Protein AF-A0A7S3LIR9-F1 (afdb_monomer_lite)

Foldseek 3Di:
DQVLQLVLVVQLCVQLVHDQPCVVQSSPDFFLLSNLVSQLVSLQVVLPDPDDDDDDDDDDPDDPSDSDVVSSVSSNVSSLVSVCVVVVHHSVPGDRGDTDD

pLDDT: mean 73.14, std 15.24, range [36.97, 88.06]

Secondary structure (DSSP, 8-state):
--HHHHHHHHHHHHHHT---S-HHHHHH--BHHHHHHHHHHHHHHHTS----------------SS--HHHHHHHHHHHHHHHHHHHS--GGG--TT-B--

InterPro domains:
  IPR009081 Phosphopantetheine binding ACP domain [PS50075] (1-43)
  IPR036736 ACP-like superfamily [G3DSA:1.10.1200.10] (1-46)
  IPR036736 ACP-like superfamily [G3DSA:1.10.1200.10] (61-101)

Organism: NCBI:txid215587

Sequence (101 aa):
DSIKRVEILSEVQSMLNVEAKDVDALSRTRTVGEVVEAMKNELRFSGSPAVATTVPAVASPTTSTAVSAELLAKAETVVLEVLASKTGYETDMIEEDMELE

Structure (mmCIF, N/CA/C/O backbone):
data_AF-A0A7S3LIR9-F1
#
_entry.id   AF-A0A7S3LIR9-F1
#
loop_
_atom_site.group_PDB
_atom_site.id
_atom_site.type_symbol
_atom_site.label_atom_id
_atom_site.label_alt_id
_atom_site.label_comp_id
_atom_site.label_asym_id
_atom_site.label_entity_id
_atom_site.label_seq_id
_atom_site.pdbx_PDB_ins_code
_atom_site.Cartn_x
_atom_site.Cartn_y
_atom_site.Cartn_z
_atom_site.occupancy
_atom_site.B_iso_or_equiv
_atom_site.auth_seq_id
_atom_site.auth_comp_id
_atom_site.auth_asym_id
_atom_site.auth_atom_id
_atom_site.pdbx_PDB_model_num
ATOM 1 N N . ASP A 1 1 ? 4.788 5.215 10.767 1.00 61.16 1 ASP A N 1
ATOM 2 C CA . ASP A 1 1 ? 4.908 6.636 10.424 1.00 61.16 1 ASP A CA 1
ATOM 3 C C . ASP A 1 1 ? 5.828 6.903 9.234 1.00 61.16 1 ASP A C 1
ATOM 5 O O . ASP A 1 1 ? 5.410 7.500 8.257 1.00 61.16 1 ASP A O 1
ATOM 9 N N . SER A 1 2 ? 7.061 6.398 9.183 1.00 66.56 2 SER A N 1
ATOM 10 C CA . SER A 1 2 ? 7.819 6.316 7.904 1.00 66.56 2 SER A CA 1
ATOM 11 C C . SER A 1 2 ? 8.689 5.063 7.846 1.00 66.56 2 SER A C 1
ATOM 13 O O . SER A 1 2 ? 8.743 4.377 6.833 1.00 66.56 2 SER A O 1
ATOM 15 N N . ILE A 1 3 ? 9.250 4.672 8.995 1.00 71.50 3 ILE A N 1
ATOM 16 C CA . ILE A 1 3 ? 9.992 3.413 9.174 1.00 71.50 3 ILE A CA 1
ATOM 17 C C . ILE A 1 3 ? 9.115 2.202 8.840 1.00 71.50 3 ILE A C 1
ATOM 19 O O . ILE A 1 3 ? 9.531 1.324 8.090 1.00 71.50 3 ILE A O 1
ATOM 23 N N . LYS A 1 4 ? 7.864 2.184 9.330 1.00 74.44 4 LYS A N 1
ATOM 24 C CA . LYS A 1 4 ? 6.959 1.064 9.058 1.00 74.44 4 LYS A CA 1
ATOM 25 C C . LYS A 1 4 ? 6.645 0.915 7.567 1.00 74.44 4 LYS A C 1
ATOM 27 O O . LYS A 1 4 ? 6.557 -0.220 7.115 1.00 74.44 4 LYS A O 1
ATOM 32 N N . ARG A 1 5 ? 6.509 2.026 6.835 1.00 77.12 5 ARG A N 1
ATOM 33 C CA . ARG A 1 5 ? 6.258 2.033 5.388 1.00 77.12 5 ARG A CA 1
ATOM 34 C C . ARG A 1 5 ? 7.457 1.494 4.615 1.00 77.12 5 ARG A C 1
ATOM 36 O O . ARG A 1 5 ? 7.280 0.606 3.796 1.00 77.12 5 ARG A O 1
ATOM 43 N N . VAL A 1 6 ? 8.673 1.937 4.941 1.00 78.88 6 VAL A N 1
ATOM 44 C CA . VAL A 1 6 ? 9.901 1.413 4.314 1.00 78.88 6 VAL A CA 1
ATOM 45 C C . VAL A 1 6 ? 10.053 -0.094 4.538 1.00 78.88 6 VAL A C 1
ATOM 47 O O . VAL A 1 6 ? 10.400 -0.811 3.606 1.00 78.88 6 VAL A O 1
ATOM 50 N N . GLU A 1 7 ? 9.742 -0.597 5.735 1.00 82.94 7 GLU A N 1
ATOM 51 C CA . GLU A 1 7 ? 9.744 -2.043 5.991 1.00 82.94 7 GLU A CA 1
ATOM 52 C C . GLU A 1 7 ? 8.696 -2.798 5.167 1.00 82.94 7 GLU A C 1
ATOM 54 O O . GLU A 1 7 ? 9.037 -3.818 4.578 1.00 82.94 7 GLU A O 1
ATOM 59 N N . ILE A 1 8 ? 7.453 -2.294 5.082 1.00 82.44 8 ILE A N 1
ATOM 60 C CA . ILE A 1 8 ? 6.397 -2.911 4.256 1.00 82.44 8 ILE A CA 1
ATOM 61 C C . ILE A 1 8 ? 6.884 -3.005 2.819 1.00 82.44 8 ILE A C 1
ATOM 63 O O . ILE A 1 8 ? 6.886 -4.076 2.230 1.00 82.44 8 ILE A O 1
ATOM 67 N N . LEU A 1 9 ? 7.364 -1.887 2.278 1.00 80.50 9 LEU A N 1
ATOM 68 C CA . LEU A 1 9 ? 7.873 -1.816 0.917 1.00 80.50 9 LEU A CA 1
ATOM 69 C C . LEU A 1 9 ? 9.035 -2.776 0.689 1.00 80.50 9 LEU A C 1
ATOM 71 O O . LEU A 1 9 ? 9.112 -3.386 -0.373 1.00 80.50 9 LEU A O 1
ATOM 75 N N . SER A 1 10 ? 9.942 -2.908 1.655 1.00 84.50 10 SER A N 1
ATOM 76 C CA . SER A 1 10 ? 11.078 -3.820 1.544 1.00 84.50 10 SER A CA 1
ATOM 77 C C . SER A 1 10 ? 10.643 -5.286 1.561 1.00 84.50 10 SER A C 1
ATOM 79 O O . SER A 1 10 ? 11.179 -6.087 0.798 1.00 84.50 10 SER A O 1
ATOM 81 N N . GLU A 1 11 ? 9.677 -5.648 2.404 1.00 86.88 11 GLU A N 1
ATOM 82 C CA . GLU A 1 11 ? 9.147 -7.012 2.497 1.00 86.88 11 GLU A CA 1
ATOM 83 C C . GLU A 1 11 ? 8.367 -7.390 1.238 1.00 86.88 11 GLU A C 1
ATOM 85 O O . GLU A 1 11 ? 8.600 -8.432 0.628 1.00 86.88 11 GLU A O 1
ATOM 90 N N . VAL A 1 12 ? 7.518 -6.474 0.787 1.00 84.88 12 VAL A N 1
ATOM 91 C CA . VAL A 1 12 ? 6.723 -6.585 -0.429 1.00 84.88 12 VAL A CA 1
ATOM 92 C C . VAL A 1 12 ? 7.617 -6.768 -1.670 1.00 84.88 12 VAL A C 1
ATOM 94 O O . VAL A 1 12 ? 7.378 -7.660 -2.486 1.00 84.88 12 VAL A O 1
ATOM 97 N N . GLN A 1 13 ? 8.691 -5.981 -1.792 1.00 82.88 13 GLN A N 1
ATOM 98 C CA . GLN A 1 13 ? 9.701 -6.124 -2.851 1.00 82.88 13 GLN A CA 1
ATOM 99 C C . GLN A 1 13 ? 10.440 -7.465 -2.779 1.00 82.88 13 GLN A C 1
ATOM 101 O O . GLN A 1 13 ? 10.628 -8.124 -3.804 1.00 82.88 13 GLN A O 1
ATOM 106 N N . SER A 1 14 ? 10.812 -7.892 -1.569 1.00 85.88 14 SER A N 1
ATOM 107 C CA . SER A 1 14 ? 11.476 -9.175 -1.320 1.00 85.88 14 SER A CA 1
ATOM 108 C C . SER A 1 14 ? 10.592 -10.361 -1.727 1.00 85.88 14 SER A C 1
ATOM 110 O O . SER A 1 14 ? 11.027 -11.235 -2.476 1.00 85.88 14 SER A O 1
ATOM 112 N N . MET A 1 15 ? 9.318 -10.356 -1.326 1.00 83.12 15 MET A N 1
ATOM 113 C CA . MET A 1 15 ? 8.340 -11.399 -1.660 1.00 83.12 15 MET A CA 1
ATOM 114 C C . MET A 1 15 ? 8.039 -11.483 -3.157 1.00 83.12 15 MET A C 1
ATOM 116 O O . MET A 1 15 ? 7.835 -12.578 -3.692 1.00 83.12 15 MET A O 1
ATOM 120 N N . LEU A 1 16 ? 8.004 -10.340 -3.845 1.00 79.69 16 LEU A N 1
ATOM 121 C CA . LEU A 1 16 ? 7.784 -10.313 -5.287 1.00 79.69 16 LEU A CA 1
ATOM 122 C C . LEU A 1 16 ? 9.058 -10.490 -6.116 1.00 79.69 16 LEU A C 1
ATOM 124 O O . LEU A 1 16 ? 8.952 -10.668 -7.329 1.00 79.69 16 LEU A O 1
ATOM 128 N N . ASN A 1 17 ? 10.235 -10.471 -5.484 1.00 81.94 17 ASN A N 1
ATOM 129 C CA . ASN A 1 17 ? 11.530 -10.418 -6.157 1.00 81.94 17 ASN A CA 1
ATOM 130 C C . ASN A 1 17 ? 11.561 -9.290 -7.212 1.00 81.94 17 ASN A C 1
ATOM 132 O O . ASN A 1 17 ? 11.963 -9.484 -8.362 1.00 81.94 17 ASN A O 1
ATOM 136 N N . VAL A 1 18 ? 11.075 -8.110 -6.824 1.00 78.06 18 VAL A N 1
ATOM 137 C CA . VAL A 1 18 ? 11.066 -6.898 -7.653 1.00 78.06 18 VAL A CA 1
ATOM 138 C C . VAL A 1 18 ? 11.834 -5.799 -6.941 1.00 78.06 18 VAL A C 1
ATOM 140 O O . VAL A 1 18 ? 11.762 -5.673 -5.723 1.00 78.06 18 VAL A O 1
ATOM 143 N N . GLU A 1 19 ? 12.551 -4.991 -7.709 1.00 80.50 19 GLU A N 1
ATOM 144 C CA . GLU A 1 19 ? 13.216 -3.797 -7.200 1.00 80.50 19 GLU A CA 1
ATOM 145 C C . GLU A 1 19 ? 12.391 -2.584 -7.624 1.00 80.50 19 GLU A C 1
ATOM 147 O O . GLU A 1 19 ? 12.170 -2.373 -8.820 1.00 80.50 19 GLU A O 1
ATOM 152 N N . ALA A 1 20 ? 11.898 -1.815 -6.654 1.00 76.62 20 ALA A N 1
ATOM 153 C CA . ALA A 1 20 ? 11.207 -0.570 -6.938 1.00 76.62 20 ALA A CA 1
ATOM 154 C C . ALA A 1 20 ? 12.217 0.465 -7.442 1.00 76.62 20 ALA A C 1
ATOM 156 O O . ALA A 1 20 ? 13.190 0.800 -6.766 1.00 76.62 20 ALA A O 1
ATOM 157 N N . LYS A 1 21 ? 11.960 0.993 -8.636 1.00 79.19 21 LYS A N 1
ATOM 158 C CA . LYS A 1 21 ? 12.666 2.140 -9.206 1.00 79.19 21 LYS A CA 1
ATOM 159 C C . LYS A 1 21 ? 12.361 3.400 -8.404 1.00 79.19 21 LYS A C 1
ATOM 161 O O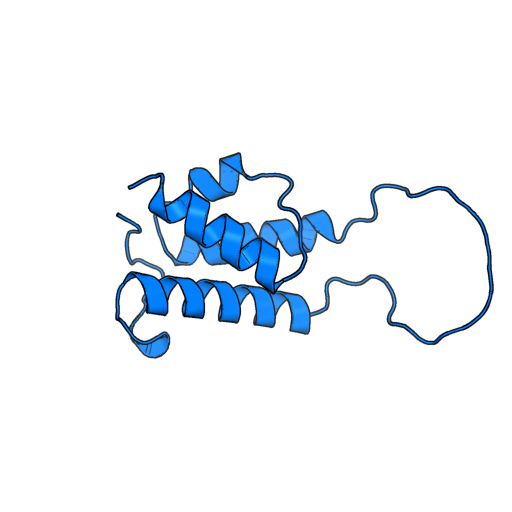 . LYS A 1 21 ? 13.258 4.199 -8.146 1.00 79.19 21 LYS A O 1
ATOM 166 N N . ASP A 1 22 ? 11.095 3.563 -8.030 1.00 80.44 22 ASP A N 1
ATOM 167 C CA . ASP A 1 22 ? 10.557 4.795 -7.463 1.00 80.44 22 ASP A CA 1
ATOM 168 C C . ASP A 1 22 ? 10.158 4.606 -5.992 1.00 80.44 22 ASP A C 1
ATOM 170 O O . ASP A 1 22 ? 9.002 4.703 -5.576 1.00 80.44 22 ASP A O 1
ATOM 174 N N . VAL A 1 23 ? 11.171 4.314 -5.169 1.00 77.50 23 VAL A N 1
ATOM 175 C CA . VAL A 1 23 ? 11.023 4.153 -3.712 1.00 77.50 23 VAL A CA 1
ATOM 176 C C . VAL A 1 23 ? 10.516 5.444 -3.056 1.00 77.50 23 VAL A C 1
ATOM 178 O O . VAL A 1 23 ? 9.842 5.395 -2.031 1.00 77.50 23 VAL A O 1
ATOM 181 N N . ASP A 1 24 ? 10.805 6.607 -3.650 1.00 80.38 24 ASP A N 1
ATOM 182 C CA . ASP A 1 24 ? 10.335 7.905 -3.157 1.00 80.38 24 ASP A CA 1
ATOM 183 C C . ASP A 1 24 ? 8.824 8.072 -3.374 1.00 80.38 24 ASP A C 1
ATOM 185 O O . ASP A 1 24 ? 8.122 8.482 -2.450 1.00 80.38 24 ASP A O 1
ATOM 189 N N . ALA A 1 25 ? 8.296 7.675 -4.542 1.00 80.38 25 ALA A N 1
ATOM 190 C CA . ALA A 1 25 ? 6.853 7.631 -4.780 1.00 80.38 25 ALA A CA 1
ATOM 191 C C . ALA A 1 25 ? 6.149 6.687 -3.795 1.00 80.38 25 ALA A C 1
ATOM 193 O O . ALA A 1 25 ? 5.181 7.089 -3.153 1.00 80.38 25 ALA A O 1
ATOM 194 N N . LEU A 1 26 ? 6.692 5.484 -3.597 1.00 79.69 26 LEU A N 1
ATOM 195 C CA . LEU A 1 26 ? 6.185 4.507 -2.626 1.00 79.69 26 LEU A CA 1
ATOM 196 C C . LEU A 1 26 ? 6.298 4.989 -1.168 1.00 79.69 26 LEU A C 1
ATOM 198 O O . LEU A 1 26 ? 5.489 4.632 -0.324 1.00 79.69 26 LEU A O 1
ATOM 202 N N . SER A 1 27 ? 7.289 5.815 -0.841 1.00 79.44 27 SER A N 1
ATOM 203 C CA . SER A 1 27 ? 7.434 6.401 0.497 1.00 79.44 27 SER A CA 1
ATOM 204 C C . SER A 1 27 ? 6.466 7.571 0.732 1.00 79.44 27 SER A C 1
ATOM 206 O O . SER A 1 27 ? 6.145 7.904 1.876 1.00 79.44 27 SER A O 1
ATOM 208 N N . ARG A 1 28 ? 5.966 8.208 -0.334 1.00 81.62 28 ARG A N 1
ATOM 209 C CA . ARG A 1 28 ? 4.988 9.306 -0.249 1.00 81.62 28 ARG A CA 1
ATOM 210 C C . ARG A 1 28 ? 3.547 8.835 -0.100 1.00 81.62 28 ARG A C 1
ATOM 212 O O . ARG A 1 28 ? 2.749 9.619 0.408 1.00 81.62 28 ARG A O 1
ATOM 219 N N . THR A 1 29 ? 3.233 7.596 -0.475 1.00 85.19 29 THR A N 1
ATOM 220 C CA . THR A 1 29 ? 1.887 7.023 -0.330 1.00 85.19 29 THR A CA 1
ATOM 221 C C . THR A 1 29 ? 1.461 7.032 1.132 1.00 85.19 29 THR A C 1
ATOM 223 O O . THR A 1 29 ? 2.225 6.588 2.003 1.00 85.19 29 THR A O 1
ATOM 226 N N . ARG A 1 30 ? 0.261 7.537 1.418 1.00 82.75 30 ARG A N 1
ATOM 227 C CA . ARG A 1 30 ? -0.261 7.626 2.788 1.00 82.75 30 ARG A CA 1
ATOM 228 C C . ARG A 1 30 ? -1.329 6.602 3.088 1.00 82.75 30 ARG A C 1
ATOM 230 O O . ARG A 1 30 ? -1.477 6.239 4.246 1.00 82.75 30 ARG A O 1
ATOM 237 N N . THR A 1 31 ? -2.019 6.127 2.069 1.00 86.25 31 THR A N 1
ATOM 238 C CA . THR A 1 31 ? -3.107 5.164 2.209 1.00 86.25 31 THR A CA 1
ATOM 239 C C . THR A 1 31 ? -2.725 3.798 1.654 1.00 86.25 31 THR A C 1
ATOM 241 O O . THR A 1 31 ? -1.770 3.662 0.880 1.00 86.25 31 THR A O 1
ATOM 244 N N . VAL A 1 32 ? -3.460 2.763 2.058 1.00 83.88 32 VAL A N 1
ATOM 245 C CA . VAL A 1 32 ? -3.288 1.404 1.528 1.00 83.88 32 VAL A CA 1
ATOM 246 C C . VAL A 1 32 ? -3.490 1.374 0.014 1.00 83.88 32 VAL A C 1
ATOM 248 O O . VAL A 1 32 ? -2.668 0.790 -0.698 1.00 83.88 32 VAL A O 1
ATOM 251 N N . GLY A 1 33 ? -4.537 2.042 -0.475 1.00 84.56 33 GLY A N 1
ATOM 252 C CA . GLY A 1 33 ? -4.843 2.136 -1.900 1.00 84.56 33 GLY A CA 1
ATOM 253 C C . GLY A 1 33 ? -3.685 2.742 -2.683 1.00 84.56 33 GLY A C 1
ATOM 254 O O . GLY A 1 33 ? -3.240 2.163 -3.673 1.00 84.56 33 GLY A O 1
ATOM 255 N N . GLU A 1 34 ? -3.095 3.831 -2.178 1.00 87.75 34 GLU A N 1
ATOM 256 C CA . GLU A 1 34 ? -1.931 4.445 -2.819 1.00 87.75 34 GLU A CA 1
ATOM 257 C C . GLU A 1 34 ? -0.722 3.500 -2.891 1.00 87.75 34 GLU A C 1
ATOM 259 O O . GLU A 1 34 ? -0.038 3.489 -3.912 1.00 87.75 34 GLU A O 1
ATOM 264 N N . VAL A 1 35 ? -0.440 2.693 -1.856 1.00 84.94 35 VAL A N 1
ATOM 265 C CA . VAL A 1 35 ? 0.670 1.715 -1.896 1.00 84.94 35 VAL A CA 1
ATOM 266 C C . VAL A 1 35 ? 0.410 0.651 -2.959 1.00 84.94 35 VAL A C 1
ATOM 268 O O . VAL A 1 35 ? 1.304 0.341 -3.750 1.00 84.94 35 VAL A O 1
ATOM 271 N N . VAL A 1 36 ? -0.805 0.096 -2.995 1.00 85.00 36 VAL A N 1
ATOM 272 C CA . VAL A 1 36 ? -1.206 -0.922 -3.976 1.00 85.00 36 VAL A CA 1
ATOM 273 C C . VAL A 1 36 ? -1.107 -0.359 -5.392 1.00 85.00 36 VAL A C 1
ATOM 275 O O . VAL A 1 36 ? -0.511 -0.987 -6.270 1.00 85.00 36 VAL A O 1
ATOM 278 N N . GLU A 1 37 ? -1.638 0.840 -5.627 1.00 86.44 37 GLU A N 1
ATOM 279 C CA . GLU A 1 37 ? -1.569 1.508 -6.923 1.00 86.44 37 GLU A CA 1
ATOM 280 C C . GLU A 1 37 ? -0.133 1.841 -7.324 1.00 86.44 37 GLU A C 1
ATOM 282 O O . GLU A 1 37 ? 0.264 1.520 -8.446 1.00 86.44 37 GLU A O 1
ATOM 287 N N . ALA A 1 38 ? 0.666 2.416 -6.422 1.00 85.56 38 ALA A N 1
ATOM 288 C CA . ALA A 1 38 ? 2.066 2.739 -6.675 1.00 85.56 38 ALA A CA 1
ATOM 289 C C . ALA A 1 38 ? 2.876 1.482 -6.998 1.00 85.56 38 ALA A C 1
ATOM 291 O O . ALA A 1 38 ? 3.682 1.490 -7.925 1.00 85.56 38 ALA A O 1
ATOM 292 N N . MET A 1 39 ? 2.620 0.369 -6.311 1.00 82.50 39 MET A N 1
ATOM 293 C CA . MET A 1 39 ? 3.309 -0.884 -6.585 1.00 82.50 39 MET A CA 1
ATOM 294 C C . MET A 1 39 ? 2.858 -1.516 -7.908 1.00 82.50 39 MET A C 1
ATOM 296 O O . MET A 1 39 ? 3.684 -1.990 -8.689 1.00 82.50 39 MET A O 1
ATOM 300 N N . LYS A 1 40 ? 1.558 -1.473 -8.223 1.00 83.19 40 LYS A N 1
ATOM 301 C CA . LYS A 1 40 ? 1.031 -1.896 -9.532 1.00 83.19 40 LYS A CA 1
ATOM 302 C C . LYS A 1 40 ? 1.616 -1.048 -10.657 1.00 83.19 40 LYS A C 1
ATOM 304 O O . LYS A 1 40 ? 1.927 -1.574 -11.726 1.00 83.19 40 LYS A O 1
ATOM 309 N N . ASN A 1 41 ? 1.776 0.248 -10.416 1.00 83.31 41 ASN A N 1
ATOM 310 C CA . ASN A 1 41 ? 2.430 1.178 -11.318 1.00 83.31 41 ASN A CA 1
ATOM 311 C C . ASN A 1 41 ? 3.901 0.786 -11.505 1.00 83.31 41 ASN A C 1
ATOM 313 O O . ASN A 1 41 ? 4.325 0.537 -12.630 1.00 83.31 41 ASN A O 1
ATOM 317 N N . GLU A 1 42 ? 4.645 0.597 -10.418 1.00 80.62 42 GLU A N 1
ATOM 318 C CA . GLU A 1 42 ? 6.043 0.173 -10.457 1.00 80.62 42 GLU A CA 1
ATOM 319 C C . GLU A 1 42 ? 6.237 -1.145 -11.191 1.00 80.62 42 GLU A C 1
ATOM 321 O O . GLU A 1 42 ? 7.141 -1.239 -12.006 1.00 80.62 42 GLU A O 1
ATOM 326 N N . LEU A 1 43 ? 5.373 -2.142 -11.009 1.00 78.69 43 LEU A N 1
ATOM 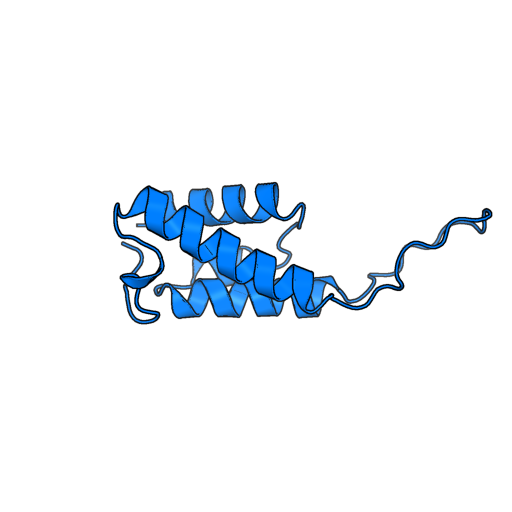327 C CA . LEU A 1 43 ? 5.437 -3.384 -11.781 1.00 78.69 43 LEU A CA 1
ATOM 328 C C . LEU A 1 43 ? 5.167 -3.160 -13.271 1.00 78.69 43 LEU A C 1
ATOM 330 O O . LEU A 1 43 ? 5.853 -3.742 -14.112 1.00 78.69 43 LEU A O 1
ATOM 334 N N . ARG A 1 44 ? 4.178 -2.322 -13.610 1.00 75.88 44 ARG A N 1
ATOM 335 C CA . ARG A 1 44 ? 3.846 -1.978 -15.002 1.00 75.88 44 ARG A CA 1
ATOM 336 C C . ARG A 1 44 ? 4.992 -1.251 -15.701 1.00 75.88 44 ARG A C 1
ATOM 338 O O . ARG A 1 44 ? 5.270 -1.551 -16.860 1.00 75.88 44 ARG A O 1
ATOM 345 N N . PHE A 1 45 ? 5.660 -0.334 -15.005 1.00 66.94 45 PHE A N 1
ATOM 346 C CA . PHE A 1 45 ? 6.766 0.457 -15.546 1.00 66.94 45 PHE A CA 1
ATOM 347 C C . PHE A 1 45 ? 8.126 -0.257 -15.443 1.00 66.94 45 PHE A C 1
ATOM 349 O O . PHE A 1 45 ? 8.950 -0.125 -16.348 1.00 66.94 45 PHE A O 1
ATOM 356 N N . SER A 1 46 ? 8.339 -1.095 -14.425 1.00 62.84 46 SER A N 1
ATOM 357 C CA . SER A 1 46 ? 9.522 -1.963 -14.276 1.00 62.84 46 SER A CA 1
ATOM 358 C C . SER A 1 46 ? 9.509 -3.150 -15.235 1.00 62.84 46 SER A C 1
ATOM 360 O O . SER A 1 46 ? 10.563 -3.695 -15.549 1.00 62.84 46 SER A O 1
ATOM 362 N N . GLY A 1 47 ? 8.336 -3.522 -15.757 1.00 51.72 47 GLY A N 1
ATOM 363 C CA . GLY A 1 47 ? 8.193 -4.482 -16.849 1.00 51.72 47 GLY A CA 1
ATOM 364 C C . GLY A 1 47 ? 8.613 -3.961 -18.223 1.00 51.72 47 GLY A C 1
ATOM 365 O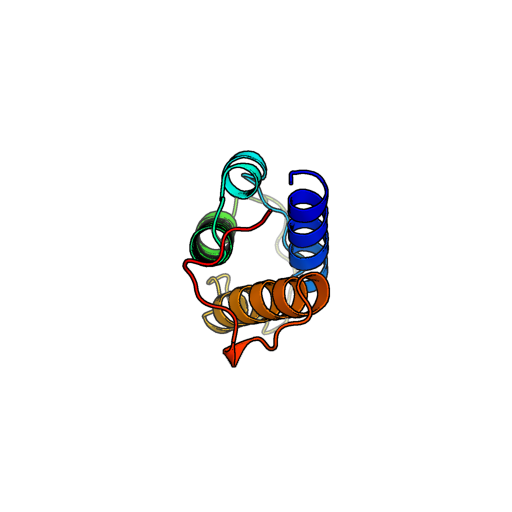 O . GLY A 1 47 ? 8.575 -4.719 -19.192 1.00 51.72 47 GLY A O 1
ATOM 366 N N . SER A 1 48 ? 9.025 -2.696 -18.331 1.00 40.34 48 SER A N 1
ATOM 367 C CA . SER A 1 48 ? 9.705 -2.216 -19.527 1.00 40.34 48 SER A CA 1
ATOM 368 C C . SER A 1 48 ? 11.158 -2.697 -19.473 1.00 40.34 48 SER A C 1
ATOM 370 O O . SER A 1 48 ? 11.875 -2.339 -18.532 1.00 40.34 48 SER A O 1
ATOM 372 N N . PRO A 1 49 ? 11.631 -3.517 -20.431 1.00 42.22 49 PRO A N 1
ATOM 373 C CA . PRO A 1 49 ? 13.014 -3.947 -20.433 1.00 42.22 49 PRO A CA 1
ATOM 374 C C . PRO A 1 49 ? 13.891 -2.714 -20.651 1.00 42.22 49 PRO A C 1
ATOM 376 O O . PRO A 1 49 ? 14.032 -2.210 -21.766 1.00 42.22 49 PRO A O 1
ATOM 379 N N . ALA A 1 50 ? 14.519 -2.237 -19.580 1.00 38.91 50 ALA A N 1
ATOM 380 C CA . ALA A 1 50 ? 15.740 -1.467 -19.698 1.00 38.91 50 ALA A CA 1
ATOM 381 C C . ALA A 1 50 ? 16.789 -2.407 -20.304 1.00 38.91 50 ALA A C 1
ATOM 383 O O . ALA A 1 50 ? 17.421 -3.187 -19.604 1.00 38.91 50 ALA A O 1
ATOM 384 N N . VAL A 1 51 ? 16.849 -2.389 -21.637 1.00 43.56 51 VAL A N 1
ATOM 385 C CA . VAL A 1 51 ? 17.925 -2.813 -22.537 1.00 43.56 51 VAL A CA 1
ATOM 386 C C . VAL A 1 51 ? 19.089 -3.522 -21.829 1.00 43.56 51 VAL A C 1
ATOM 388 O O . VAL A 1 51 ? 20.141 -2.936 -21.588 1.00 43.56 51 VAL A O 1
ATOM 391 N N . ALA A 1 52 ? 18.930 -4.814 -21.552 1.00 37.44 52 ALA A N 1
ATOM 392 C CA . ALA A 1 52 ? 20.063 -5.693 -21.316 1.00 37.44 52 ALA A CA 1
ATOM 393 C C . ALA A 1 52 ? 20.506 -6.247 -22.675 1.00 37.44 52 ALA A C 1
ATOM 395 O O . ALA A 1 52 ? 20.069 -7.302 -23.130 1.00 37.44 52 ALA A O 1
ATOM 396 N N . THR A 1 53 ? 21.384 -5.505 -23.348 1.00 48.84 53 THR A N 1
ATOM 397 C CA . THR A 1 53 ? 22.353 -6.126 -24.254 1.00 48.84 53 THR A CA 1
ATOM 398 C C . THR A 1 53 ? 23.073 -7.209 -23.453 1.00 48.84 53 THR A C 1
ATOM 400 O O . THR A 1 53 ? 23.717 -6.882 -22.463 1.00 48.84 53 THR A O 1
ATOM 403 N N . THR A 1 54 ? 22.929 -8.483 -23.826 1.00 46.19 54 THR A N 1
ATOM 404 C CA . THR A 1 54 ? 24.043 -9.420 -24.084 1.00 46.19 54 THR A CA 1
ATOM 405 C C . THR A 1 54 ? 23.552 -10.865 -24.347 1.00 46.19 54 THR A C 1
ATOM 407 O O . THR A 1 54 ? 23.007 -11.528 -23.477 1.00 46.19 54 THR A O 1
ATOM 410 N N . VAL A 1 55 ? 23.894 -11.349 -25.554 1.00 40.09 55 VAL A N 1
ATOM 411 C CA . VAL A 1 55 ? 24.122 -12.746 -26.014 1.00 40.09 55 VAL A CA 1
ATOM 412 C C . VAL A 1 55 ? 22.918 -13.674 -26.316 1.00 40.09 55 VAL A C 1
ATOM 414 O O . VAL A 1 55 ? 22.031 -13.835 -25.485 1.00 40.09 55 VAL A O 1
ATOM 417 N N . PRO A 1 56 ? 22.903 -14.373 -27.480 1.00 55.38 56 PRO A N 1
ATOM 418 C CA . PRO A 1 56 ? 21.919 -15.413 -27.769 1.00 55.38 56 PRO A CA 1
ATOM 419 C C . PRO A 1 56 ? 22.397 -16.773 -27.235 1.00 55.38 56 PRO A C 1
ATOM 421 O O . PRO A 1 56 ? 23.444 -17.265 -27.654 1.00 55.38 56 PRO A O 1
ATOM 424 N N . ALA A 1 57 ? 21.627 -17.419 -26.356 1.00 40.28 57 ALA A N 1
ATOM 425 C CA . ALA A 1 57 ? 21.842 -18.829 -26.020 1.00 40.28 57 ALA A CA 1
ATOM 426 C C . ALA A 1 57 ? 20.545 -19.545 -25.588 1.00 40.28 57 ALA A C 1
ATOM 428 O O . ALA A 1 57 ? 20.100 -19.439 -24.455 1.00 40.28 57 ALA A O 1
ATOM 429 N N . VAL A 1 58 ? 19.971 -20.271 -26.553 1.00 46.19 58 VAL A N 1
ATOM 430 C CA . VAL A 1 58 ? 19.393 -21.630 -26.469 1.00 46.19 58 VAL A CA 1
ATOM 431 C C . VAL A 1 58 ? 18.418 -21.982 -25.317 1.00 46.19 58 VAL A C 1
ATOM 433 O O . VAL A 1 58 ? 18.818 -22.259 -24.196 1.00 46.19 58 VAL A O 1
ATOM 436 N N . ALA A 1 59 ? 17.149 -22.153 -25.718 1.00 53.91 59 ALA A N 1
ATOM 437 C CA . ALA A 1 59 ? 16.129 -23.110 -25.245 1.00 53.91 59 ALA A CA 1
ATOM 438 C C . ALA A 1 59 ? 15.686 -23.132 -23.761 1.00 53.91 59 ALA A C 1
ATOM 440 O O . ALA A 1 59 ? 16.285 -23.805 -22.928 1.00 53.91 59 ALA A O 1
ATOM 441 N N . SER A 1 60 ? 14.503 -22.556 -23.494 1.00 36.97 60 SER A N 1
ATOM 442 C CA . SER A 1 60 ? 13.442 -23.062 -22.589 1.00 36.97 60 SER A CA 1
ATOM 443 C C . SER A 1 60 ? 12.152 -22.238 -22.789 1.00 36.97 60 SER A C 1
ATOM 445 O O . SER A 1 60 ? 12.254 -21.057 -23.129 1.00 36.97 60 SER A O 1
ATOM 447 N N . PRO A 1 61 ? 10.935 -22.801 -22.629 1.00 53.16 61 PRO A N 1
ATOM 448 C CA . PRO A 1 61 ? 9.701 -22.040 -22.776 1.00 53.16 61 PRO A CA 1
ATOM 449 C C . PRO A 1 61 ? 9.417 -21.307 -21.465 1.00 53.16 61 PRO A C 1
ATOM 451 O O . PRO A 1 61 ? 8.674 -21.791 -20.621 1.00 53.16 61 PRO A O 1
ATOM 454 N N . THR A 1 62 ? 10.017 -20.143 -21.263 1.00 39.56 62 THR A N 1
ATOM 455 C CA . THR A 1 62 ? 9.671 -19.291 -20.121 1.00 39.56 62 THR A CA 1
ATOM 456 C C . THR A 1 62 ? 9.206 -17.949 -20.640 1.00 39.56 62 THR A C 1
ATOM 458 O O . THR A 1 62 ? 10.003 -17.076 -20.966 1.00 39.56 62 THR A O 1
ATOM 461 N N . THR A 1 63 ? 7.880 -17.888 -20.795 1.00 41.19 63 THR A N 1
ATOM 462 C CA . THR A 1 63 ? 7.020 -16.715 -20.607 1.00 41.19 63 THR A CA 1
ATOM 463 C C . THR A 1 63 ? 7.661 -15.389 -20.983 1.00 41.19 63 THR A C 1
ATOM 465 O O . THR A 1 63 ? 8.359 -14.753 -20.194 1.00 41.19 63 THR A O 1
ATOM 468 N N . SER A 1 64 ? 7.361 -14.974 -22.209 1.00 43.16 64 SER A N 1
ATOM 469 C CA . SER A 1 64 ? 7.583 -13.630 -22.708 1.00 43.16 64 SER A CA 1
ATOM 470 C C . SER A 1 64 ? 7.229 -12.570 -21.667 1.00 43.16 64 SER A C 1
ATOM 472 O O . SER A 1 64 ? 6.152 -12.586 -21.076 1.00 43.16 64 SER A O 1
ATOM 474 N N . THR A 1 65 ? 8.174 -11.649 -21.522 1.00 47.97 65 THR A N 1
ATOM 475 C CA . THR A 1 65 ? 8.172 -10.342 -20.866 1.00 47.97 65 THR A CA 1
ATOM 476 C C . THR A 1 65 ? 6.908 -9.521 -21.146 1.00 47.97 65 THR A C 1
ATOM 478 O O . THR A 1 65 ? 6.915 -8.548 -21.893 1.00 47.97 65 THR A O 1
ATOM 481 N N . ALA A 1 66 ? 5.808 -9.915 -20.525 1.00 52.78 66 ALA A N 1
ATOM 482 C CA . ALA A 1 66 ? 4.670 -9.070 -20.235 1.00 52.78 66 ALA A CA 1
ATOM 483 C C . ALA A 1 66 ? 4.493 -9.131 -18.723 1.00 52.78 66 ALA A C 1
ATOM 485 O O . ALA A 1 66 ? 4.532 -10.220 -18.143 1.00 52.78 66 ALA A O 1
ATOM 486 N N . VAL A 1 67 ? 4.324 -7.974 -18.082 1.00 57.47 67 VAL A N 1
ATOM 487 C CA . VAL A 1 67 ? 3.892 -7.904 -16.682 1.00 57.47 67 VAL A CA 1
ATOM 488 C C . VAL A 1 67 ? 2.652 -8.775 -16.578 1.00 57.47 67 VAL A C 1
ATOM 490 O O . VAL A 1 67 ? 1.601 -8.444 -17.127 1.00 57.47 67 VAL A O 1
ATOM 493 N N . SER A 1 68 ? 2.816 -9.959 -15.994 1.00 68.94 68 SER A N 1
ATOM 494 C CA . SER A 1 68 ? 1.751 -10.947 -15.988 1.00 68.94 68 SER A CA 1
ATOM 495 C C . SER A 1 68 ? 0.673 -10.408 -15.062 1.00 68.94 68 SER A C 1
ATOM 497 O O . SER A 1 68 ? 0.990 -9.923 -13.976 1.00 68.94 68 SER A O 1
ATOM 499 N N . ALA A 1 69 ? -0.596 -10.476 -15.468 1.00 73.56 69 ALA A N 1
ATOM 500 C CA . ALA A 1 69 ? -1.707 -10.111 -14.586 1.00 73.56 69 ALA A CA 1
ATOM 501 C C . ALA A 1 69 ? -1.605 -10.844 -13.234 1.00 73.56 69 ALA A C 1
ATOM 503 O O . ALA A 1 69 ? -1.947 -10.286 -12.200 1.00 73.56 69 ALA A O 1
ATOM 504 N N . GLU A 1 70 ? -1.023 -12.047 -13.249 1.00 79.00 70 GLU A N 1
ATOM 505 C CA . GLU A 1 70 ? -0.639 -12.812 -12.066 1.00 79.00 70 GLU A CA 1
ATOM 506 C C . GLU A 1 70 ? 0.371 -12.088 -11.164 1.00 79.00 70 GLU A C 1
ATOM 508 O O . GLU A 1 70 ? 0.149 -12.022 -9.964 1.00 79.00 70 GLU A O 1
ATOM 513 N N . LEU A 1 71 ? 1.436 -11.482 -11.704 1.00 78.94 71 LEU A N 1
ATOM 514 C CA . LEU A 1 71 ? 2.396 -10.698 -10.914 1.00 78.94 71 LEU A CA 1
ATOM 515 C C . LEU A 1 71 ? 1.718 -9.472 -10.287 1.00 78.94 71 LEU A C 1
ATOM 517 O O . LEU A 1 71 ? 1.993 -9.137 -9.140 1.00 78.94 71 LEU A O 1
ATOM 521 N N . LEU A 1 72 ? 0.805 -8.833 -11.024 1.00 81.00 72 LEU A N 1
ATOM 522 C CA . LEU A 1 72 ? 0.046 -7.679 -10.544 1.00 81.00 72 LEU A CA 1
ATOM 523 C C . LEU A 1 72 ? -0.925 -8.061 -9.412 1.00 81.00 72 LEU A C 1
ATOM 525 O O . LEU A 1 72 ? -0.993 -7.364 -8.405 1.00 81.00 72 LEU A O 1
ATOM 529 N N . ALA A 1 73 ? -1.626 -9.189 -9.553 1.00 84.19 73 ALA A N 1
ATOM 530 C CA . ALA A 1 73 ? -2.486 -9.751 -8.510 1.00 84.19 73 ALA A CA 1
ATOM 531 C C . ALA A 1 73 ? -1.674 -10.209 -7.288 1.00 84.19 73 ALA A C 1
ATOM 533 O O . ALA A 1 73 ? -2.093 -10.031 -6.145 1.00 84.19 73 ALA A O 1
ATOM 534 N N . LYS A 1 74 ? -0.478 -10.759 -7.522 1.00 84.75 74 LYS A N 1
ATOM 535 C CA . LYS A 1 74 ? 0.445 -11.173 -6.466 1.00 84.75 74 LYS A CA 1
ATOM 536 C C . LYS A 1 74 ? 0.994 -9.969 -5.701 1.00 84.75 74 LYS A C 1
ATOM 538 O O . LYS A 1 74 ? 1.076 -10.042 -4.485 1.00 84.75 74 LYS A O 1
ATOM 543 N N . ALA A 1 75 ? 1.315 -8.868 -6.385 1.00 83.50 75 ALA A N 1
ATOM 544 C CA . ALA A 1 75 ? 1.716 -7.607 -5.757 1.00 83.50 75 ALA A CA 1
ATOM 545 C C . ALA A 1 75 ? 0.630 -7.080 -4.819 1.00 83.50 75 ALA A C 1
ATOM 547 O O . ALA A 1 75 ? 0.905 -6.787 -3.664 1.00 83.50 75 ALA A O 1
ATOM 548 N N . GLU A 1 76 ? -0.607 -7.023 -5.310 1.00 85.50 76 GLU A N 1
ATOM 549 C CA . GLU A 1 76 ? -1.771 -6.588 -4.537 1.00 85.50 76 GLU A CA 1
ATOM 550 C C . GLU A 1 76 ? -1.987 -7.472 -3.302 1.00 85.50 76 GLU A C 1
ATOM 552 O O . GLU A 1 76 ? -2.083 -6.963 -2.188 1.00 85.50 76 GLU A O 1
ATOM 557 N N . THR A 1 77 ? -1.947 -8.795 -3.484 1.00 88.06 77 THR A N 1
ATOM 558 C CA . THR A 1 77 ? -2.084 -9.769 -2.389 1.00 88.06 77 THR A CA 1
ATOM 559 C C . THR A 1 77 ? -0.983 -9.600 -1.345 1.00 88.06 77 THR A C 1
ATOM 561 O O . THR A 1 77 ? -1.266 -9.560 -0.154 1.00 88.06 77 THR A O 1
ATOM 564 N N . VAL A 1 78 ? 0.271 -9.467 -1.781 1.00 88.00 78 VAL A N 1
ATOM 565 C CA . VAL A 1 78 ? 1.426 -9.307 -0.891 1.00 88.00 78 VAL A CA 1
ATOM 566 C C . VAL A 1 78 ? 1.357 -7.984 -0.126 1.00 88.00 78 VAL A C 1
ATOM 568 O O . VAL A 1 78 ? 1.594 -7.970 1.077 1.00 88.00 78 VAL A O 1
ATOM 571 N N . VAL A 1 79 ? 0.987 -6.878 -0.777 1.00 84.38 79 VAL A N 1
ATOM 572 C CA . VAL A 1 79 ? 0.796 -5.587 -0.097 1.00 84.38 79 VAL A CA 1
ATOM 573 C C . VAL A 1 79 ? -0.279 -5.706 0.981 1.00 84.38 79 VAL A C 1
ATOM 575 O O . VAL A 1 79 ? -0.026 -5.336 2.126 1.00 84.38 79 VAL A O 1
ATOM 578 N N . LEU A 1 80 ? -1.437 -6.280 0.645 1.00 86.06 80 LEU A N 1
ATOM 579 C CA . LEU A 1 80 ? -2.528 -6.519 1.591 1.00 86.06 80 LEU A CA 1
ATOM 580 C C . LEU A 1 80 ? -2.090 -7.415 2.759 1.00 86.06 80 LEU A C 1
ATOM 582 O O . LEU A 1 80 ? -2.376 -7.095 3.907 1.00 86.06 80 LEU A O 1
ATOM 586 N N . GLU A 1 81 ? -1.362 -8.502 2.500 1.00 87.19 81 GLU A N 1
ATOM 587 C CA . GLU A 1 81 ? -0.897 -9.447 3.526 1.00 87.19 81 GLU A CA 1
ATOM 588 C C . GLU A 1 81 ? 0.103 -8.808 4.502 1.00 87.19 81 GLU A C 1
ATOM 590 O O . GLU A 1 81 ? 0.020 -9.002 5.720 1.00 87.19 81 GLU A O 1
ATOM 595 N N . VAL A 1 82 ? 1.030 -7.996 3.991 1.00 85.44 82 VAL A N 1
ATOM 596 C CA . VAL A 1 82 ? 2.014 -7.292 4.823 1.00 85.44 82 VAL A CA 1
ATOM 597 C C . VAL A 1 82 ? 1.336 -6.191 5.649 1.00 85.44 82 VAL A C 1
ATOM 599 O O . VAL A 1 82 ? 1.667 -5.994 6.822 1.00 85.44 82 VAL A O 1
ATOM 602 N N . LEU A 1 83 ? 0.337 -5.508 5.083 1.00 80.44 83 LEU A N 1
ATOM 603 C CA . LEU A 1 83 ? -0.485 -4.535 5.804 1.00 80.44 83 LEU A CA 1
ATOM 604 C C . LEU A 1 83 ? -1.333 -5.189 6.893 1.00 80.44 83 LEU A C 1
ATOM 606 O O . LEU A 1 83 ? -1.359 -4.694 8.021 1.00 80.44 83 LEU A O 1
ATOM 610 N N . ALA A 1 84 ? -1.958 -6.323 6.588 1.00 85.62 84 ALA A N 1
ATOM 611 C CA . ALA A 1 84 ? -2.699 -7.142 7.540 1.00 85.62 84 ALA A CA 1
ATOM 612 C C . ALA A 1 84 ? -1.809 -7.563 8.706 1.00 85.62 84 ALA A C 1
ATOM 614 O O . ALA A 1 84 ? -2.123 -7.325 9.871 1.00 85.62 84 ALA A O 1
ATOM 615 N N . SER A 1 85 ? -0.623 -8.080 8.393 1.00 84.12 85 SER A N 1
ATOM 616 C CA . SER A 1 85 ? 0.353 -8.514 9.392 1.00 84.12 85 SER A CA 1
ATOM 617 C C . SER A 1 85 ? 0.830 -7.370 10.291 1.00 84.12 85 SER A C 1
ATOM 619 O O . SER A 1 85 ? 1.078 -7.580 11.478 1.00 84.12 85 SER A O 1
ATOM 621 N N . LYS A 1 86 ? 0.942 -6.144 9.760 1.00 78.25 86 LYS A N 1
ATOM 622 C CA . LYS A 1 86 ? 1.379 -4.977 10.541 1.00 78.25 86 LYS A CA 1
ATOM 623 C C . LYS A 1 86 ? 0.289 -4.290 11.343 1.00 78.25 86 LYS A C 1
ATOM 625 O O . LYS A 1 86 ? 0.589 -3.721 12.392 1.00 78.25 86 LYS A O 1
ATOM 630 N N . THR A 1 87 ? -0.933 -4.278 10.833 1.00 77.69 87 THR A N 1
ATOM 631 C CA . THR A 1 87 ? -2.068 -3.614 11.482 1.00 77.69 87 THR A CA 1
ATOM 632 C C . THR A 1 87 ? -2.841 -4.562 12.396 1.00 77.69 87 THR A C 1
ATOM 634 O O . THR A 1 87 ? -3.500 -4.112 13.329 1.00 77.69 87 THR A O 1
ATOM 637 N N . GLY A 1 88 ? -2.713 -5.872 12.173 1.00 76.50 88 GLY A N 1
ATOM 638 C CA . GLY A 1 88 ? -3.470 -6.912 12.860 1.00 76.50 88 GLY A CA 1
ATOM 639 C C . GLY A 1 88 ? -4.884 -7.110 12.309 1.00 76.50 88 GLY A C 1
ATOM 640 O O . GLY A 1 88 ? -5.629 -7.905 12.880 1.00 76.50 88 GLY A O 1
ATOM 641 N N . TYR A 1 89 ? -5.261 -6.407 11.235 1.00 79.38 89 TYR A N 1
ATOM 642 C CA . TYR A 1 89 ? -6.533 -6.608 10.539 1.00 79.38 89 TYR A CA 1
ATOM 643 C C . TYR A 1 89 ? -6.396 -7.680 9.460 1.00 79.38 89 TYR A C 1
ATOM 645 O O . TYR A 1 89 ? -5.317 -7.893 8.919 1.00 79.38 89 TYR A O 1
ATOM 653 N N . GLU A 1 90 ? -7.486 -8.369 9.136 1.00 82.25 90 GLU A N 1
ATOM 654 C CA . GLU A 1 90 ? -7.518 -9.267 7.979 1.00 82.25 90 GLU A CA 1
ATOM 655 C C . GLU A 1 90 ? -7.558 -8.460 6.682 1.00 82.25 90 GLU A C 1
ATOM 657 O O . GLU A 1 90 ? -8.089 -7.354 6.663 1.00 82.25 90 GLU A O 1
ATOM 662 N N . THR A 1 91 ? -7.061 -9.027 5.582 1.00 80.38 91 THR A N 1
ATOM 663 C CA . THR A 1 91 ? -7.046 -8.359 4.270 1.00 80.38 91 THR A CA 1
ATOM 664 C C . THR A 1 91 ? -8.432 -7.911 3.792 1.00 80.38 91 THR A C 1
ATOM 666 O O . THR A 1 91 ? -8.519 -6.919 3.0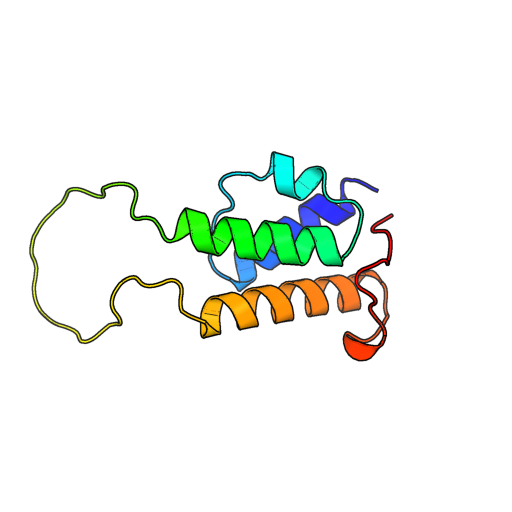82 1.00 80.38 91 THR A O 1
ATOM 669 N N . ASP A 1 92 ? -9.503 -8.589 4.219 1.00 79.88 92 ASP A N 1
ATOM 670 C CA . ASP A 1 92 ? -10.905 -8.233 3.933 1.00 79.88 92 ASP A CA 1
ATOM 671 C C . ASP A 1 92 ? -11.401 -7.018 4.745 1.00 79.88 92 ASP A C 1
ATOM 673 O O . ASP A 1 92 ? -12.306 -6.306 4.324 1.00 79.88 92 ASP A O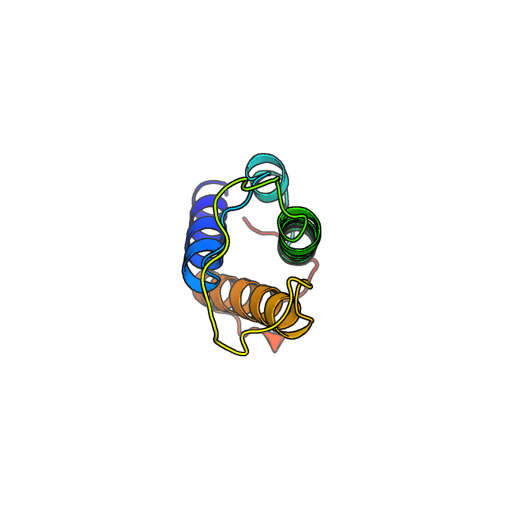 1
ATOM 677 N N . MET A 1 93 ? -10.779 -6.748 5.898 1.00 82.62 93 MET A N 1
ATOM 678 C CA . MET A 1 93 ? -11.059 -5.578 6.740 1.00 82.62 93 MET A CA 1
ATOM 679 C C . MET A 1 93 ? -10.178 -4.369 6.399 1.00 82.62 93 MET A C 1
ATOM 681 O O . MET A 1 93 ? -10.357 -3.306 6.991 1.00 82.62 93 MET A O 1
ATOM 685 N N . ILE A 1 94 ? -9.213 -4.521 5.487 1.00 81.12 94 ILE A N 1
ATOM 686 C CA . ILE A 1 94 ? -8.334 -3.430 5.070 1.00 81.12 94 ILE A CA 1
ATOM 687 C C . ILE A 1 94 ? -9.012 -2.647 3.954 1.00 81.12 94 ILE A C 1
ATOM 689 O O . ILE A 1 94 ? -9.172 -3.138 2.838 1.00 81.12 94 ILE A O 1
ATOM 693 N N . GLU A 1 95 ? -9.369 -1.401 4.250 1.00 81.75 95 GLU A N 1
ATOM 694 C CA . GLU A 1 95 ? -9.913 -0.479 3.258 1.00 81.75 95 GLU A CA 1
ATOM 695 C C . GLU A 1 95 ? -8.791 0.297 2.560 1.00 81.75 95 GLU A C 1
ATOM 697 O O . GLU A 1 95 ? -7.780 0.652 3.170 1.00 81.75 95 GLU A O 1
ATOM 702 N N . GLU A 1 96 ? -8.987 0.613 1.279 1.00 78.38 96 GLU A N 1
ATOM 703 C CA . GLU A 1 96 ? -8.030 1.407 0.497 1.00 78.38 96 GLU A CA 1
ATOM 704 C C . GLU A 1 96 ? -7.779 2.797 1.104 1.00 78.38 96 GLU A C 1
ATOM 706 O O . GLU A 1 96 ? -6.681 3.324 0.950 1.00 78.38 96 GLU A O 1
ATOM 711 N N . ASP A 1 97 ? -8.753 3.355 1.831 1.00 79.25 97 ASP A N 1
ATOM 712 C CA . ASP A 1 97 ? -8.673 4.665 2.496 1.00 79.25 97 ASP A CA 1
ATOM 713 C C . ASP A 1 97 ? -7.927 4.617 3.844 1.00 79.25 97 ASP A C 1
ATOM 715 O O . ASP A 1 97 ? -7.632 5.661 4.422 1.00 79.25 97 ASP A O 1
ATOM 719 N N . MET A 1 98 ? -7.580 3.425 4.360 1.00 81.44 98 MET A N 1
ATOM 720 C CA . MET A 1 98 ? -6.856 3.322 5.631 1.00 81.44 98 MET A CA 1
ATOM 721 C C . MET A 1 98 ? -5.493 4.013 5.537 1.00 81.44 98 MET A C 1
ATOM 723 O O . MET A 1 98 ? -4.649 3.659 4.707 1.00 81.44 98 MET A O 1
ATOM 727 N N . GLU A 1 99 ? -5.260 4.969 6.435 1.00 79.25 99 GLU A N 1
ATOM 728 C CA . GLU A 1 99 ? -3.976 5.652 6.558 1.00 79.25 99 GLU A CA 1
ATOM 729 C C . GLU A 1 99 ? -2.914 4.747 7.201 1.00 79.25 99 GLU A C 1
ATOM 731 O O . GLU A 1 99 ? -3.105 4.113 8.241 1.00 79.25 99 GLU A O 1
ATOM 736 N N . LEU A 1 100 ? -1.746 4.716 6.569 1.00 72.38 1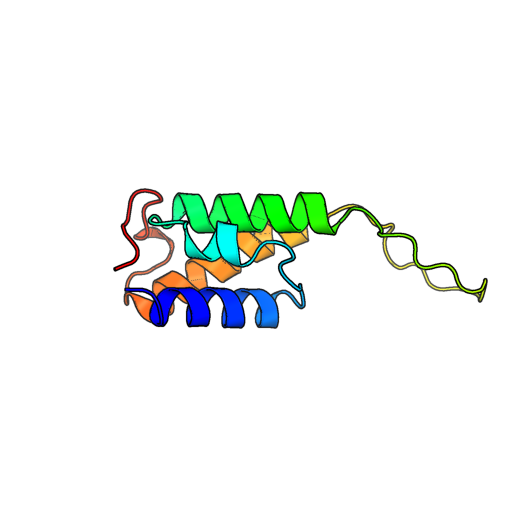00 LEU A N 1
ATOM 737 C CA . LEU A 1 100 ? -0.539 4.041 7.023 1.00 72.38 100 LEU A CA 1
ATOM 738 C C . LEU A 1 100 ? 0.258 4.945 7.975 1.00 72.38 100 LEU A C 1
ATOM 740 O O . LEU A 1 100 ? 1.255 5.567 7.588 1.00 72.38 100 LEU A O 1
ATOM 744 N N . GLU A 1 101 ? -0.187 4.992 9.233 1.00 64.75 101 GLU A N 1
ATOM 745 C CA . GLU A 1 101 ? 0.486 5.685 10.349 1.00 64.75 101 GLU A CA 1
ATOM 746 C C . GLU A 1 101 ? 1.792 5.032 10.846 1.00 64.75 101 GLU A C 1
ATOM 748 O O . GLU A 1 101 ? 2.303 3.978 10.383 1.00 64.75 101 GLU A O 1
#

Radius of gyration: 15.38 Å; chains: 1; bounding box: 35×32×41 Å